Protein AF-A0A5W4PR38-F1 (afdb_monomer_lite)

Foldseek 3Di:
DKDWDALPDDPLVVLLVVLLVVLLVVLLVLQVVLQVVLQVVVCVVVHPPWRKHWPPSVVVSVVLSCVLVVLLCVLNRDTDIDDLQCQLVVLLVSLCVSLVVSLVVLVCQLVPPPPDPFTFMATPPPDGDRPGTDGPNSRQDPVSSVVSSVSSVVSSVSSSVSSVVVSQVVCVVVVHGHD

pLDDT: mean 75.09, std 12.28, range [41.62, 94.12]

Radius of gyration: 21.02 Å; chains: 1; bounding box: 44×25×67 Å

Secondary structure (DSSP, 8-state):
-EEEE-TTSSHHHHHHHHHHHHHHHHHHHHHHHHHHHHHHHHHHHH-TT-EEEETTHHHHHHHHHHHHHHHHHHHHTSPEEEETTTHHHHHHHHHHHHHHHHHHHHHGGGTS--TT--EEEEEETBS--EEEEE-HHHH--HHHHHHHHHHHHHHHHHHHHHHHHHHHHHHHHTT----

Organism: Salmonella enteritidis (NCBI:txid149539)

Structure (mmCIF, N/CA/C/O backbone):
data_AF-A0A5W4PR38-F1
#
_entry.id   AF-A0A5W4PR38-F1
#
loop_
_atom_site.group_PDB
_atom_site.id
_atom_site.type_symbol
_atom_site.label_atom_id
_atom_site.label_alt_id
_atom_site.label_comp_id
_atom_site.label_asym_id
_atom_site.label_entity_id
_atom_site.label_seq_id
_atom_site.pdbx_PDB_ins_code
_atom_site.Cartn_x
_atom_site.Cartn_y
_atom_site.Cartn_z
_atom_site.occupancy
_atom_site.B_iso_or_equiv
_atom_site.auth_seq_id
_atom_site.auth_comp_id
_atom_site.auth_asym_id
_atom_site.auth_atom_id
_atom_site.pdbx_PDB_model_num
ATOM 1 N N . MET A 1 1 ? -14.339 -6.196 29.664 1.00 62.84 1 MET A N 1
ATOM 2 C CA . MET A 1 1 ? -15.532 -6.143 28.776 1.00 62.84 1 MET A CA 1
ATOM 3 C C . MET A 1 1 ? -14.993 -6.262 27.383 1.00 62.84 1 MET A C 1
ATOM 5 O O . MET A 1 1 ? -14.113 -5.479 27.053 1.00 62.84 1 MET A O 1
ATOM 9 N N . GLN A 1 2 ? -15.460 -7.253 26.634 1.00 62.53 2 GLN A N 1
ATOM 10 C CA . GLN A 1 2 ? -15.002 -7.451 25.268 1.00 62.53 2 GLN A CA 1
ATOM 11 C C . GLN A 1 2 ? -15.831 -6.574 24.339 1.00 62.53 2 GLN A C 1
ATOM 13 O O . GLN A 1 2 ? -17.061 -6.593 24.407 1.00 62.53 2 GLN A O 1
ATOM 18 N N . ILE A 1 3 ? -15.153 -5.795 23.510 1.00 64.06 3 ILE A N 1
ATOM 19 C CA . ILE A 1 3 ? -15.757 -5.041 22.417 1.00 64.06 3 ILE A CA 1
ATOM 20 C C . ILE A 1 3 ? -15.342 -5.713 21.121 1.00 64.06 3 ILE A C 1
ATOM 22 O O . ILE A 1 3 ? -14.195 -6.126 20.959 1.00 64.06 3 ILE A O 1
ATOM 26 N N . VAL A 1 4 ? -16.293 -5.820 20.203 1.00 63.09 4 VAL A N 1
ATOM 27 C CA . VAL A 1 4 ? -15.995 -6.137 18.811 1.00 63.09 4 VAL A CA 1
ATOM 28 C C . VAL A 1 4 ? -15.773 -4.804 18.120 1.00 63.09 4 VAL A C 1
ATOM 30 O O . VAL A 1 4 ? -16.683 -3.973 18.111 1.00 63.09 4 VAL A O 1
ATOM 33 N N . ILE A 1 5 ? -14.581 -4.598 17.573 1.00 62.53 5 ILE A N 1
ATOM 34 C CA . ILE A 1 5 ? -14.355 -3.498 16.641 1.00 62.53 5 ILE A CA 1
ATOM 35 C C . ILE A 1 5 ? -14.661 -4.048 15.260 1.00 62.53 5 ILE A C 1
ATOM 37 O O . ILE A 1 5 ? -13.962 -4.920 14.746 1.00 62.53 5 ILE A O 1
ATOM 41 N N . ASP A 1 6 ? -15.773 -3.572 14.715 1.00 59.31 6 ASP A N 1
ATOM 42 C CA . ASP A 1 6 ? -16.168 -3.815 13.341 1.00 59.31 6 ASP A CA 1
ATOM 43 C C . ASP A 1 6 ? -15.999 -2.509 12.567 1.00 59.31 6 ASP A C 1
ATOM 45 O O . ASP A 1 6 ? -16.762 -1.555 12.741 1.00 59.31 6 ASP A O 1
ATOM 49 N N . PHE A 1 7 ? -14.981 -2.475 11.710 1.00 57.78 7 PHE A N 1
ATOM 50 C CA . PHE A 1 7 ? -14.698 -1.335 10.849 1.00 57.78 7 PHE A CA 1
ATOM 51 C C . PHE A 1 7 ? -15.759 -1.141 9.757 1.00 57.78 7 PHE A C 1
ATOM 53 O O . PHE A 1 7 ? -15.651 -0.187 9.001 1.00 57.78 7 PHE A O 1
ATOM 60 N N . ALA A 1 8 ? -16.756 -2.019 9.603 1.00 49.53 8 ALA A N 1
ATOM 61 C CA . ALA A 1 8 ? -17.658 -2.016 8.451 1.00 49.53 8 ALA A CA 1
ATOM 62 C C . ALA A 1 8 ? -18.796 -0.973 8.489 1.00 49.53 8 ALA A C 1
ATOM 64 O O . ALA A 1 8 ? -19.466 -0.800 7.472 1.00 49.53 8 ALA A O 1
ATOM 65 N N . LEU A 1 9 ? -19.057 -0.284 9.613 1.00 47.47 9 LEU A N 1
ATOM 66 C CA . LEU A 1 9 ? -20.331 0.442 9.806 1.00 47.47 9 LEU A CA 1
ATOM 67 C C . LEU A 1 9 ? -20.233 1.924 10.230 1.00 47.47 9 LEU A C 1
ATOM 69 O O . LEU A 1 9 ? -21.251 2.509 10.602 1.00 47.47 9 LEU A O 1
ATOM 73 N N . SER A 1 10 ? -19.064 2.569 10.169 1.00 60.16 10 SER A N 1
ATOM 74 C CA . SER A 1 10 ? -18.882 3.942 10.680 1.00 60.16 10 SER A CA 1
ATOM 75 C C . SER A 1 10 ? -18.199 4.899 9.689 1.00 60.16 10 SER A C 1
ATOM 77 O O . SER A 1 10 ? -17.619 4.494 8.687 1.00 60.16 10 SER A O 1
ATOM 79 N N . GLU A 1 11 ? -18.231 6.201 9.994 1.00 72.88 11 GLU A N 1
ATOM 80 C CA . GLU A 1 11 ? -17.419 7.251 9.345 1.00 72.88 11 GLU A CA 1
ATOM 81 C C . GLU A 1 11 ? -15.916 6.899 9.321 1.00 72.88 11 GLU A C 1
ATOM 83 O O . GLU A 1 11 ? -15.186 7.285 8.409 1.00 72.88 11 GLU A O 1
ATOM 88 N N . SER A 1 12 ? -15.456 6.099 10.282 1.00 73.44 12 SER A N 1
ATOM 89 C CA . SER A 1 12 ? -14.099 5.561 10.310 1.00 73.44 12 SER A CA 1
ATOM 90 C C . SER A 1 12 ? -13.819 4.612 9.149 1.00 73.44 12 SER A C 1
ATOM 92 O O . SER A 1 12 ? -12.681 4.567 8.693 1.00 73.44 12 SER A O 1
ATOM 94 N N . ARG A 1 13 ? -14.832 3.912 8.611 1.00 76.94 13 ARG A N 1
ATOM 95 C CA . ARG A 1 13 ? -14.668 3.083 7.408 1.00 76.94 13 ARG A CA 1
ATOM 96 C C . ARG A 1 13 ? -14.321 3.923 6.195 1.00 76.94 13 ARG A C 1
ATOM 98 O O . ARG A 1 13 ? -13.396 3.593 5.467 1.00 76.94 13 ARG A O 1
ATOM 105 N N . ARG A 1 14 ? -15.034 5.036 6.012 1.00 82.19 14 ARG A N 1
ATOM 106 C CA . ARG A 1 14 ? -14.779 5.975 4.917 1.00 82.19 14 ARG A CA 1
ATOM 107 C C . ARG A 1 14 ? -13.361 6.536 5.006 1.00 82.19 14 ARG A C 1
ATOM 109 O O . ARG A 1 14 ? -12.646 6.542 4.014 1.00 82.19 14 ARG A O 1
ATOM 116 N N . GLN A 1 15 ? -12.941 6.942 6.204 1.00 83.75 15 GLN A N 1
ATOM 117 C CA . GLN A 1 15 ? -11.586 7.451 6.440 1.00 83.75 15 GLN A CA 1
ATOM 118 C C . GLN A 1 15 ? -10.517 6.368 6.237 1.00 83.75 15 GLN A C 1
ATOM 120 O O . GLN A 1 15 ? -9.462 6.645 5.671 1.00 83.75 15 GLN A O 1
ATOM 125 N N . LEU A 1 16 ? -10.794 5.128 6.650 1.00 83.00 16 LEU A N 1
ATOM 126 C CA . LEU A 1 16 ? -9.927 3.980 6.399 1.00 83.00 16 LEU A CA 1
ATOM 127 C C . LEU A 1 16 ? -9.777 3.724 4.896 1.00 83.00 16 LEU A C 1
ATOM 129 O O . LEU A 1 16 ? -8.656 3.621 4.407 1.00 83.00 16 LEU A O 1
ATOM 133 N N . ASP A 1 17 ? -10.885 3.676 4.158 1.00 84.38 17 ASP A N 1
ATOM 134 C CA . ASP A 1 17 ? -10.879 3.468 2.711 1.00 84.38 17 ASP A CA 1
ATOM 135 C C . ASP A 1 17 ? -10.127 4.604 1.990 1.00 84.38 17 ASP A C 1
ATOM 137 O O . ASP A 1 17 ? -9.337 4.332 1.089 1.00 84.38 17 ASP A O 1
ATOM 141 N N . GLU A 1 18 ? -10.281 5.861 2.422 1.00 89.56 18 GLU A N 1
ATOM 142 C CA . GLU A 1 18 ? -9.516 7.007 1.905 1.00 89.56 18 GLU A CA 1
ATOM 143 C C . GLU A 1 18 ? -8.001 6.852 2.138 1.00 89.56 18 GLU A C 1
ATOM 145 O O . GLU A 1 18 ? -7.212 7.089 1.220 1.00 89.56 18 GLU A O 1
ATOM 150 N N . ILE A 1 19 ? -7.578 6.410 3.330 1.00 89.25 19 ILE A N 1
ATOM 151 C CA . ILE A 1 19 ? -6.159 6.150 3.635 1.00 89.25 19 ILE A CA 1
ATOM 152 C C . ILE A 1 19 ? -5.614 5.019 2.763 1.00 89.25 19 ILE A C 1
ATOM 154 O O . ILE A 1 19 ? -4.529 5.152 2.199 1.00 89.25 19 ILE A O 1
ATOM 158 N N . LEU A 1 20 ? -6.358 3.919 2.636 1.00 86.56 20 LEU A N 1
ATOM 159 C CA . LEU A 1 20 ? -5.939 2.760 1.850 1.00 86.56 20 LEU A CA 1
ATOM 160 C C . LEU A 1 20 ? -5.867 3.080 0.352 1.00 86.56 20 LEU A C 1
ATOM 162 O O . LEU A 1 20 ? -4.930 2.654 -0.316 1.00 86.56 20 LEU A O 1
ATOM 166 N N . LEU A 1 21 ? -6.818 3.852 -0.178 1.00 89.75 21 LEU A N 1
ATOM 167 C CA . LEU A 1 21 ? -6.783 4.319 -1.566 1.00 89.75 21 LEU A CA 1
ATOM 168 C C . LEU A 1 21 ? -5.602 5.263 -1.815 1.00 89.75 21 LEU A C 1
ATOM 170 O O . LEU A 1 21 ? -4.937 5.140 -2.843 1.00 89.75 21 LEU A O 1
ATOM 174 N N . GLY A 1 22 ? -5.318 6.168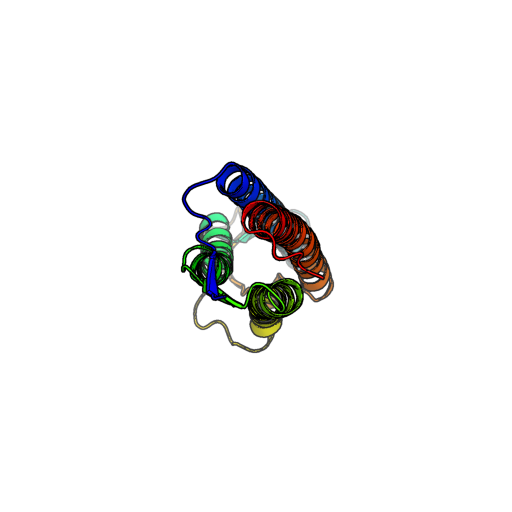 -0.873 1.00 92.38 22 GLY A N 1
ATOM 175 C CA . GLY A 1 22 ? -4.142 7.037 -0.930 1.00 92.38 22 GLY A CA 1
ATOM 176 C C . GLY A 1 22 ? -2.845 6.232 -0.954 1.00 92.38 22 GLY A C 1
ATOM 177 O O . GLY A 1 22 ? -2.047 6.390 -1.871 1.00 92.38 22 GLY A O 1
ATOM 178 N N . LEU A 1 23 ? -2.695 5.291 -0.017 1.00 90.50 23 LEU A N 1
ATOM 179 C CA . LEU A 1 23 ? -1.553 4.379 0.035 1.00 90.50 23 LEU A CA 1
ATOM 180 C C . LEU A 1 23 ? -1.391 3.596 -1.274 1.00 90.50 23 LEU A C 1
ATOM 182 O O . LEU A 1 23 ? -0.278 3.489 -1.775 1.00 90.50 23 LEU A O 1
ATOM 186 N N . LYS A 1 24 ? -2.487 3.078 -1.849 1.00 89.81 24 LYS A N 1
ATOM 187 C CA . LYS A 1 24 ? -2.444 2.317 -3.107 1.00 89.81 24 LYS A CA 1
ATOM 188 C C . LYS A 1 24 ? -1.838 3.162 -4.221 1.00 89.81 24 LYS A C 1
ATOM 190 O O . LYS A 1 24 ? -0.907 2.713 -4.877 1.00 89.81 24 LYS A O 1
ATOM 195 N N . ARG A 1 25 ? -2.344 4.384 -4.388 1.00 92.94 25 ARG A N 1
ATOM 196 C CA . ARG A 1 25 ? -1.892 5.316 -5.424 1.00 92.94 25 ARG A CA 1
ATOM 197 C C . ARG A 1 25 ? -0.435 5.732 -5.227 1.00 92.94 25 ARG A C 1
ATOM 199 O O . ARG A 1 25 ? 0.308 5.821 -6.196 1.00 92.94 25 ARG A O 1
ATOM 206 N N . ASP A 1 26 ? -0.035 6.008 -3.991 1.00 93.62 26 ASP A N 1
ATOM 207 C CA . ASP A 1 26 ? 1.319 6.479 -3.707 1.00 93.62 26 ASP A CA 1
ATOM 208 C C . ASP A 1 26 ? 2.348 5.342 -3.911 1.00 93.62 26 ASP A C 1
ATOM 210 O O . ASP A 1 26 ? 3.425 5.574 -4.450 1.00 93.62 26 ASP A O 1
ATOM 214 N N . VAL A 1 27 ? 1.994 4.091 -3.584 1.00 90.19 27 VAL A N 1
ATOM 215 C CA . VAL A 1 27 ? 2.827 2.910 -3.884 1.00 90.19 27 VAL A CA 1
ATOM 216 C C . VAL A 1 27 ? 2.875 2.613 -5.386 1.00 90.19 27 VAL A C 1
ATOM 218 O O . VAL A 1 27 ? 3.943 2.316 -5.914 1.00 90.19 27 VAL A O 1
ATOM 221 N N . GLU A 1 28 ? 1.742 2.712 -6.085 1.00 91.62 28 GLU A N 1
ATOM 222 C CA . GLU A 1 28 ? 1.663 2.578 -7.548 1.00 91.62 28 GLU A CA 1
ATOM 223 C C . GLU A 1 28 ? 2.589 3.571 -8.252 1.00 91.62 28 GLU A C 1
ATOM 225 O O . GLU A 1 28 ? 3.326 3.194 -9.162 1.00 91.62 28 GLU A O 1
ATOM 230 N N . PHE A 1 29 ? 2.611 4.816 -7.775 1.00 94.12 29 PHE A N 1
ATOM 231 C CA . PHE A 1 29 ? 3.502 5.848 -8.285 1.00 94.12 29 PHE A CA 1
ATOM 232 C C . PHE A 1 29 ? 4.981 5.467 -8.137 1.00 94.12 29 PHE A C 1
ATOM 234 O O . PHE A 1 29 ? 5.709 5.502 -9.125 1.00 94.12 29 PHE A O 1
ATOM 241 N N . GLU A 1 30 ? 5.424 5.061 -6.942 1.00 93.31 30 GLU A N 1
ATOM 242 C CA . GLU A 1 30 ? 6.833 4.695 -6.714 1.00 93.31 30 GLU A CA 1
ATOM 243 C C . GLU A 1 30 ? 7.266 3.471 -7.539 1.00 93.31 30 GLU A C 1
ATOM 245 O O . GLU A 1 30 ? 8.396 3.421 -8.019 1.00 93.31 30 GLU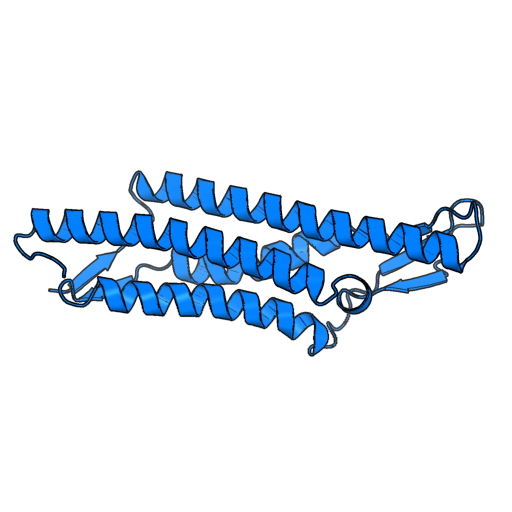 A O 1
ATOM 250 N N . LEU A 1 31 ? 6.375 2.495 -7.750 1.00 90.31 31 LEU A N 1
ATOM 251 C CA . LEU A 1 31 ? 6.675 1.322 -8.577 1.00 90.31 31 LEU A CA 1
ATOM 252 C C . LEU A 1 31 ? 6.781 1.673 -10.069 1.00 90.31 31 LEU A C 1
ATOM 254 O O . LEU A 1 31 ? 7.666 1.160 -10.754 1.00 90.31 31 LEU A O 1
ATOM 258 N N . HIS A 1 32 ? 5.914 2.551 -10.579 1.00 91.44 32 HIS A N 1
ATOM 259 C CA . HIS A 1 32 ? 6.015 3.030 -11.960 1.00 91.44 32 HIS A CA 1
ATOM 260 C C . HIS A 1 32 ? 7.247 3.912 -12.186 1.00 91.44 32 HIS A C 1
ATOM 262 O O . HIS A 1 32 ? 7.884 3.795 -13.231 1.00 91.44 32 HIS A O 1
ATOM 268 N N . ASP A 1 33 ? 7.609 4.751 -11.213 1.00 92.94 33 ASP A N 1
ATOM 269 C CA . ASP A 1 33 ? 8.838 5.550 -11.264 1.00 92.94 33 ASP A CA 1
ATOM 270 C C . ASP A 1 33 ? 10.078 4.643 -11.313 1.00 92.94 33 ASP A C 1
ATOM 272 O O . ASP A 1 33 ? 10.942 4.811 -12.172 1.00 92.94 33 ASP A O 1
ATOM 276 N N . ALA A 1 34 ? 10.118 3.603 -10.473 1.00 90.50 34 ALA A N 1
ATOM 277 C CA . ALA A 1 34 ? 11.185 2.604 -10.479 1.00 90.50 34 ALA A CA 1
ATOM 278 C C . ALA A 1 34 ? 11.332 1.888 -11.833 1.00 90.50 34 ALA A C 1
ATOM 280 O O . ALA A 1 34 ? 12.444 1.735 -12.342 1.00 90.50 34 ALA A O 1
ATOM 281 N N . LEU A 1 35 ? 10.210 1.479 -12.435 1.00 89.81 35 LEU A N 1
ATOM 282 C CA . LEU A 1 35 ? 10.185 0.858 -13.761 1.00 89.81 35 LEU A CA 1
ATOM 283 C C . LEU A 1 35 ? 10.737 1.800 -14.837 1.00 89.81 35 LEU A C 1
ATOM 285 O O . LEU A 1 35 ? 11.612 1.397 -15.599 1.00 89.81 35 LEU A O 1
ATOM 289 N N . ALA A 1 36 ? 10.301 3.061 -14.849 1.00 89.44 36 ALA A N 1
ATOM 290 C CA . ALA A 1 36 ? 10.774 4.053 -15.812 1.00 89.44 36 ALA A CA 1
ATOM 291 C C . ALA A 1 36 ? 12.276 4.347 -15.650 1.00 89.44 36 ALA A C 1
ATOM 293 O O . ALA A 1 36 ? 13.008 4.482 -16.632 1.00 89.44 36 ALA A O 1
ATOM 294 N N . VAL A 1 37 ? 12.774 4.428 -14.413 1.00 90.69 37 VAL A N 1
ATOM 295 C CA . VAL A 1 37 ? 14.214 4.574 -14.142 1.00 90.69 37 VAL A CA 1
ATOM 296 C C . VAL A 1 37 ? 14.991 3.369 -14.676 1.00 90.69 37 VAL A C 1
ATOM 298 O O . VAL A 1 37 ? 16.046 3.541 -15.291 1.00 90.69 37 VAL A O 1
ATOM 301 N N . HIS A 1 38 ? 14.464 2.158 -14.492 1.00 87.94 38 HIS A N 1
ATOM 302 C CA . HIS A 1 38 ? 15.093 0.940 -14.989 1.00 87.94 38 HIS A CA 1
ATOM 303 C C . HIS A 1 38 ? 15.103 0.870 -16.528 1.00 87.94 38 HIS A C 1
ATOM 305 O O . HIS A 1 38 ? 16.140 0.553 -17.108 1.00 87.94 38 HIS A O 1
ATOM 311 N N . GLU A 1 39 ? 14.001 1.220 -17.197 1.00 85.88 39 GLU A N 1
ATOM 312 C CA . GLU A 1 39 ? 13.909 1.304 -18.667 1.00 85.88 39 GLU A CA 1
ATOM 313 C C . GLU A 1 39 ? 14.930 2.283 -19.258 1.00 85.88 39 GLU A C 1
ATOM 315 O O . GLU A 1 39 ? 15.631 1.960 -20.222 1.00 85.88 39 GLU A O 1
ATOM 320 N N . ASN A 1 40 ? 15.077 3.460 -18.641 1.00 86.62 40 ASN A N 1
ATOM 321 C CA . ASN A 1 40 ? 16.072 4.450 -19.055 1.00 86.62 40 ASN A CA 1
ATOM 322 C C . ASN A 1 40 ? 17.503 3.918 -18.892 1.00 86.62 40 ASN A C 1
ATOM 324 O O . ASN A 1 40 ? 18.329 4.078 -19.788 1.00 86.62 40 ASN A O 1
ATOM 328 N N . ARG A 1 41 ? 17.791 3.226 -17.782 1.00 86.62 41 ARG A N 1
ATOM 329 C CA . ARG A 1 41 ? 19.105 2.608 -17.558 1.00 86.62 41 ARG A CA 1
ATOM 330 C C . ARG A 1 41 ? 19.420 1.543 -18.612 1.00 86.62 41 ARG A C 1
ATOM 332 O O . ARG A 1 41 ? 20.522 1.541 -19.150 1.00 86.62 41 ARG A O 1
ATOM 339 N N . LEU A 1 42 ? 18.465 0.666 -18.932 1.00 83.25 42 LEU A N 1
ATOM 340 C CA . LEU A 1 42 ? 18.641 -0.345 -19.982 1.00 83.25 42 LEU A CA 1
ATOM 341 C C . LEU A 1 42 ? 18.860 0.296 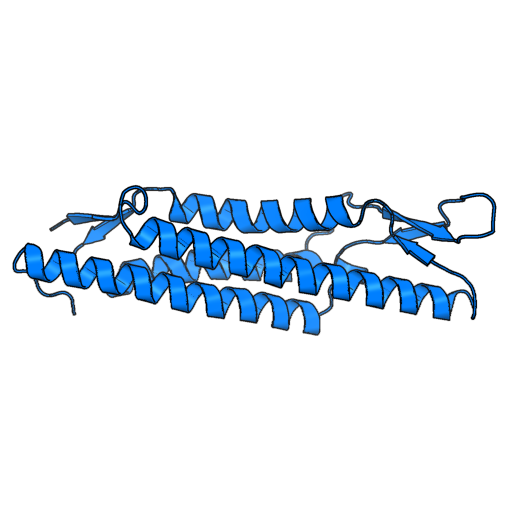-21.358 1.00 83.25 42 LEU A C 1
ATOM 343 O O . LEU A 1 42 ? 19.700 -0.162 -22.130 1.00 83.25 42 LEU A O 1
ATOM 347 N N . SER A 1 43 ? 18.134 1.375 -21.651 1.00 82.06 43 SER A N 1
ATOM 348 C CA . SER A 1 43 ? 18.303 2.154 -22.882 1.00 82.06 43 SER A CA 1
ATOM 349 C C . SER A 1 43 ? 19.733 2.690 -23.015 1.00 82.06 43 SER A C 1
ATOM 351 O O . SER A 1 43 ? 20.373 2.518 -24.055 1.00 82.06 43 SER A O 1
ATOM 353 N N . ASP A 1 44 ? 20.279 3.260 -21.937 1.00 84.00 44 ASP A N 1
ATOM 354 C CA . ASP A 1 44 ? 21.656 3.760 -21.894 1.00 84.00 44 ASP A CA 1
ATOM 355 C C . ASP A 1 44 ? 22.706 2.640 -22.033 1.00 84.00 44 ASP A C 1
ATOM 357 O O . ASP A 1 44 ? 23.729 2.831 -22.697 1.00 84.00 44 ASP A O 1
ATOM 361 N N . GLU A 1 45 ? 22.458 1.468 -21.438 1.00 82.94 45 GLU A N 1
ATOM 362 C CA . GLU A 1 45 ? 23.355 0.303 -21.491 1.00 82.94 45 GLU A CA 1
ATOM 363 C C . GLU A 1 45 ? 23.440 -0.321 -22.890 1.00 82.94 45 GLU A C 1
ATOM 365 O O . GLU A 1 45 ? 24.521 -0.740 -23.317 1.00 82.94 45 GLU A O 1
ATOM 370 N N . ILE A 1 46 ? 22.322 -0.370 -23.620 1.00 77.50 46 ILE A N 1
ATOM 371 C CA . ILE A 1 46 ? 22.267 -0.939 -24.973 1.00 77.50 46 ILE A CA 1
ATOM 372 C C . ILE A 1 46 ? 22.821 0.053 -26.012 1.00 77.50 46 ILE A C 1
ATOM 374 O O . ILE A 1 46 ? 23.474 -0.359 -26.976 1.00 77.50 46 ILE A O 1
ATOM 378 N N . GLY A 1 47 ? 22.616 1.357 -25.810 1.00 71.69 47 GLY A N 1
ATOM 379 C CA . GLY A 1 47 ? 23.225 2.421 -26.608 1.00 71.69 47 GLY A CA 1
ATOM 380 C C . GLY A 1 47 ? 22.316 3.638 -26.773 1.00 71.69 47 GLY A C 1
ATOM 381 O O . GLY A 1 47 ? 21.100 3.511 -26.896 1.00 71.69 47 GLY A O 1
ATOM 382 N N . SER A 1 48 ? 22.905 4.840 -26.829 1.00 61.56 48 SER A N 1
ATOM 383 C CA . SER A 1 48 ? 22.111 6.074 -26.867 1.00 61.56 48 SER A CA 1
ATOM 384 C C . SER A 1 48 ? 21.170 6.128 -28.081 1.00 61.56 48 SER A C 1
ATOM 386 O O . SER A 1 48 ? 21.583 5.969 -29.232 1.00 61.56 48 SER A O 1
ATOM 388 N N . GLY A 1 49 ? 19.882 6.353 -27.808 1.00 65.62 49 GLY A N 1
ATOM 389 C CA . GLY A 1 49 ? 18.819 6.388 -28.819 1.00 65.62 49 GLY A CA 1
ATOM 390 C C . GLY A 1 49 ? 18.088 5.060 -29.042 1.00 65.62 49 GLY A C 1
ATOM 391 O O . GLY A 1 49 ? 17.219 5.008 -29.912 1.00 65.62 49 GLY A O 1
ATOM 392 N N . VAL A 1 50 ? 18.413 4.013 -28.280 1.00 69.94 50 VAL A N 1
ATOM 393 C CA . VAL A 1 50 ? 17.609 2.789 -28.202 1.00 69.94 50 VAL A CA 1
ATOM 394 C C . VAL A 1 50 ? 16.512 2.997 -27.166 1.00 69.94 50 VAL A C 1
ATOM 396 O O . VAL A 1 50 ? 16.808 3.289 -26.018 1.00 69.94 50 VAL A O 1
ATOM 399 N N . ASP A 1 51 ? 15.256 2.869 -27.584 1.00 74.88 51 ASP A N 1
ATOM 400 C CA . ASP A 1 51 ? 14.102 2.964 -26.691 1.00 74.88 51 ASP A CA 1
ATOM 401 C C . ASP A 1 51 ? 13.717 1.561 -26.213 1.00 74.88 51 ASP A C 1
ATOM 403 O O . ASP A 1 51 ? 13.409 0.677 -27.026 1.00 74.88 51 ASP A O 1
ATOM 407 N N . VAL A 1 52 ? 13.816 1.357 -24.901 1.00 77.12 52 VAL A N 1
ATOM 408 C CA . VAL A 1 52 ? 13.575 0.083 -24.227 1.00 77.12 52 VAL A CA 1
ATOM 409 C C . VAL A 1 52 ? 12.289 0.170 -23.425 1.00 77.12 52 VAL A C 1
ATOM 411 O O . VAL A 1 52 ? 12.104 1.088 -22.634 1.00 77.12 52 VAL A O 1
ATOM 414 N N . THR A 1 53 ? 11.421 -0.827 -23.585 1.00 80.81 53 THR A N 1
ATOM 415 C CA . THR A 1 53 ? 10.178 -0.924 -22.815 1.00 80.81 53 THR A CA 1
ATOM 416 C C . THR A 1 53 ? 10.054 -2.293 -22.160 1.00 80.81 53 THR A C 1
ATOM 418 O O . THR A 1 53 ? 10.292 -3.330 -22.788 1.00 80.81 53 THR A O 1
ATOM 421 N N . ILE A 1 54 ? 9.651 -2.287 -20.894 1.00 81.81 54 ILE A N 1
ATOM 422 C CA . ILE A 1 54 ? 9.233 -3.459 -20.134 1.00 81.81 54 ILE A CA 1
ATOM 423 C C . ILE A 1 54 ? 7.754 -3.711 -20.471 1.00 81.81 54 ILE A C 1
ATOM 425 O O . ILE A 1 54 ? 6.909 -2.823 -20.357 1.00 81.81 54 ILE A O 1
ATOM 429 N N . CYS A 1 55 ? 7.418 -4.911 -20.944 1.00 80.56 55 CYS A N 1
ATOM 430 C CA . CYS A 1 55 ? 6.028 -5.252 -21.276 1.00 80.56 55 CYS A CA 1
ATOM 431 C C . CYS A 1 55 ? 5.143 -5.368 -20.020 1.00 80.56 55 CYS A C 1
ATOM 433 O O . CYS A 1 55 ? 5.627 -5.584 -18.921 1.00 80.56 55 CYS A O 1
ATOM 435 N N . ASP A 1 56 ? 3.823 -5.241 -20.155 1.00 79.06 56 ASP A N 1
ATOM 436 C CA . 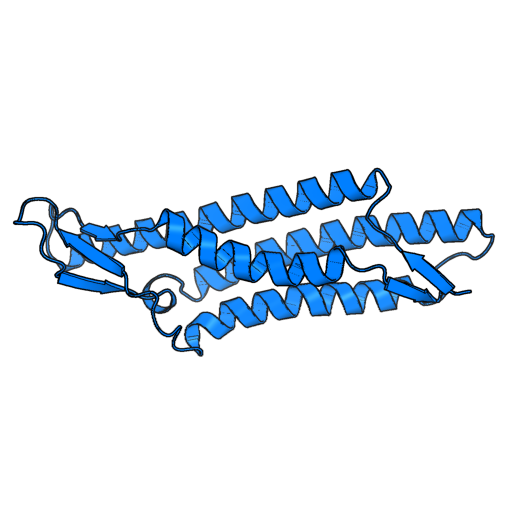ASP A 1 56 ? 2.868 -5.586 -19.084 1.00 79.06 56 ASP A CA 1
ATOM 437 C C . ASP A 1 56 ? 3.121 -4.919 -17.708 1.00 79.06 56 ASP A C 1
ATOM 439 O O . ASP A 1 56 ? 2.682 -5.416 -16.669 1.00 79.06 56 ASP A O 1
ATOM 443 N N . THR A 1 57 ? 3.785 -3.755 -17.681 1.00 82.44 57 THR A N 1
ATOM 444 C CA . THR A 1 57 ? 4.146 -3.026 -16.449 1.00 82.44 57 THR A CA 1
ATOM 445 C C . THR A 1 57 ? 2.941 -2.738 -15.562 1.00 82.44 57 THR A C 1
ATOM 447 O O . THR A 1 57 ? 3.016 -2.884 -14.343 1.00 82.44 57 THR A O 1
ATOM 450 N N . GLY A 1 58 ? 1.803 -2.387 -16.164 1.00 83.38 58 GLY A N 1
ATOM 451 C CA . GLY A 1 58 ? 0.550 -2.189 -15.436 1.00 83.38 58 GLY A CA 1
ATOM 452 C C . GLY A 1 58 ? 0.087 -3.450 -14.700 1.00 83.38 58 GLY A C 1
ATOM 453 O O . GLY A 1 58 ? -0.311 -3.374 -13.538 1.00 83.38 58 GLY A O 1
ATOM 454 N N . ASP A 1 59 ? 0.182 -4.621 -15.330 1.00 82.56 59 ASP A N 1
ATOM 455 C CA . ASP A 1 59 ? -0.216 -5.884 -14.707 1.00 82.56 59 ASP A CA 1
ATOM 456 C C . ASP A 1 59 ? 0.775 -6.308 -13.619 1.00 82.56 59 ASP A C 1
ATOM 458 O O . ASP A 1 59 ? 0.345 -6.759 -12.555 1.00 82.56 59 ASP A O 1
ATOM 462 N N . MET A 1 60 ? 2.080 -6.090 -13.822 1.00 81.19 60 MET A N 1
ATOM 463 C CA . MET A 1 60 ? 3.095 -6.325 -12.788 1.00 81.19 60 MET A CA 1
ATOM 464 C C . MET A 1 60 ? 2.807 -5.511 -11.524 1.00 81.19 60 MET A C 1
ATOM 466 O O . MET A 1 60 ? 2.788 -6.055 -10.414 1.00 81.19 60 MET A O 1
ATOM 470 N N . VAL A 1 61 ? 2.586 -4.203 -11.690 1.00 85.75 61 VAL A N 1
ATOM 471 C CA . VAL A 1 61 ? 2.320 -3.275 -10.585 1.00 85.75 61 VAL A CA 1
ATOM 472 C C . VAL A 1 61 ? 1.025 -3.665 -9.879 1.00 85.75 61 VAL A C 1
ATOM 474 O O . VAL A 1 61 ? 1.008 -3.802 -8.654 1.00 85.75 61 VAL A O 1
ATOM 477 N N . ASN A 1 62 ? -0.040 -3.941 -10.636 1.00 84.69 62 ASN A N 1
ATOM 478 C CA . ASN A 1 62 ? -1.319 -4.370 -10.077 1.00 84.69 62 ASN A CA 1
ATOM 479 C C . ASN A 1 62 ? -1.202 -5.669 -9.270 1.00 84.69 62 ASN A C 1
ATOM 481 O O . ASN A 1 62 ? -1.755 -5.748 -8.174 1.00 84.69 62 ASN A O 1
ATOM 485 N N . GLN A 1 63 ? -0.471 -6.673 -9.760 1.00 81.50 63 GLN A N 1
ATOM 486 C CA . GLN A 1 63 ? -0.279 -7.932 -9.034 1.00 81.50 63 GLN A CA 1
ATOM 487 C C . GLN A 1 63 ? 0.473 -7.729 -7.716 1.00 81.50 63 GLN A C 1
ATOM 489 O O . GLN A 1 63 ? 0.062 -8.267 -6.681 1.00 81.50 63 GLN A O 1
ATOM 494 N N . LEU A 1 64 ? 1.545 -6.929 -7.728 1.00 79.50 64 LEU A N 1
ATOM 495 C CA . LEU A 1 64 ? 2.315 -6.633 -6.521 1.00 79.50 64 LEU A CA 1
ATOM 496 C C . LEU A 1 64 ? 1.460 -5.871 -5.497 1.00 79.50 64 LEU A C 1
ATOM 498 O O . LEU A 1 64 ? 1.403 -6.251 -4.324 1.00 79.50 64 LEU A O 1
ATOM 502 N N . ILE A 1 65 ? 0.729 -4.848 -5.946 1.00 83.31 65 ILE A N 1
ATOM 503 C CA . ILE A 1 65 ? -0.186 -4.072 -5.106 1.00 83.31 65 ILE A CA 1
ATOM 504 C C . ILE A 1 65 ? -1.289 -4.953 -4.525 1.00 83.31 65 ILE A C 1
ATOM 506 O O . ILE A 1 65 ? -1.490 -4.936 -3.314 1.00 83.31 65 ILE A O 1
ATOM 510 N N . GLU A 1 66 ? -1.995 -5.746 -5.333 1.00 81.88 66 GLU A N 1
ATOM 511 C CA . GLU A 1 66 ? -3.081 -6.593 -4.829 1.00 81.88 66 GLU A CA 1
ATOM 512 C C . GLU A 1 66 ? -2.568 -7.642 -3.832 1.00 81.88 66 GLU A C 1
ATOM 514 O O . GLU A 1 66 ? -3.235 -7.897 -2.825 1.00 81.88 66 GLU A O 1
ATOM 519 N N . ARG A 1 67 ? -1.358 -8.192 -4.024 1.00 76.25 67 ARG A N 1
ATOM 520 C CA . ARG A 1 67 ? -0.730 -9.102 -3.047 1.00 76.25 67 ARG A CA 1
ATOM 521 C C . ARG A 1 67 ? -0.494 -8.407 -1.703 1.00 76.25 67 ARG A C 1
ATOM 523 O O . ARG A 1 67 ? -0.812 -8.985 -0.659 1.00 76.25 67 ARG A O 1
ATOM 530 N N . MET A 1 68 ? 0.013 -7.173 -1.712 1.00 75.38 68 MET A N 1
ATOM 531 C CA . MET A 1 68 ? 0.228 -6.388 -0.490 1.00 75.38 68 MET A CA 1
ATOM 532 C C . MET A 1 68 ? -1.096 -5.979 0.175 1.00 75.38 68 MET A C 1
ATOM 534 O O . MET A 1 68 ? -1.295 -6.195 1.373 1.00 75.38 68 MET A O 1
ATOM 538 N N . PHE A 1 69 ? -2.044 -5.457 -0.606 1.00 78.62 69 PHE A N 1
ATOM 539 C CA . PHE A 1 69 ? -3.333 -4.968 -0.114 1.00 78.62 69 PHE A CA 1
ATOM 540 C C . PHE A 1 69 ? -4.258 -6.077 0.374 1.00 78.62 69 PHE A C 1
ATOM 542 O O . PHE A 1 69 ? -5.021 -5.852 1.311 1.00 78.62 69 PHE A O 1
ATOM 549 N N . THR A 1 70 ? -4.199 -7.275 -0.209 1.00 75.69 70 THR A N 1
ATOM 550 C CA . THR A 1 70 ? -4.997 -8.419 0.254 1.00 75.69 70 THR A CA 1
ATOM 551 C C . THR A 1 70 ? -4.637 -8.793 1.691 1.00 75.69 70 THR A C 1
ATOM 553 O O . THR A 1 70 ? -5.533 -9.022 2.502 1.00 75.69 70 THR A O 1
ATOM 556 N N . ARG A 1 71 ? -3.345 -8.786 2.054 1.00 69.25 71 ARG A N 1
ATOM 557 C CA . ARG A 1 71 ? -2.909 -9.051 3.439 1.00 69.25 71 ARG A CA 1
ATOM 558 C C . ARG A 1 71 ? -3.473 -8.019 4.412 1.00 69.25 71 ARG A C 1
ATOM 560 O O . ARG A 1 71 ? -4.033 -8.384 5.443 1.00 69.25 71 ARG A O 1
ATOM 567 N N . LEU A 1 72 ? -3.388 -6.747 4.034 1.00 73.81 72 LEU A N 1
ATOM 568 C CA . LEU A 1 72 ? -3.870 -5.619 4.827 1.00 73.81 72 LEU A CA 1
ATOM 569 C C . LEU A 1 72 ? -5.401 -5.655 4.984 1.00 73.81 72 LEU A C 1
ATOM 571 O O . LEU A 1 72 ? -5.928 -5.560 6.092 1.00 73.81 72 LEU A O 1
ATOM 575 N N . ARG A 1 73 ? -6.130 -5.906 3.889 1.00 73.44 73 ARG A N 1
ATOM 576 C CA . ARG A 1 73 ? -7.591 -6.072 3.884 1.00 73.44 73 ARG A CA 1
ATOM 577 C C . ARG A 1 73 ? -8.057 -7.257 4.716 1.00 73.44 73 ARG A C 1
ATOM 579 O O . ARG A 1 73 ? -9.087 -7.136 5.367 1.00 73.44 73 ARG A O 1
ATOM 586 N N . ASN A 1 74 ? -7.344 -8.381 4.712 1.00 70.31 74 ASN A N 1
ATOM 587 C CA . ASN A 1 74 ? -7.733 -9.546 5.511 1.00 70.31 74 ASN A CA 1
ATOM 588 C C . ASN A 1 74 ? -7.749 -9.232 7.010 1.00 70.31 74 ASN A C 1
ATOM 590 O O . ASN A 1 74 ? -8.616 -9.725 7.725 1.00 70.31 74 ASN A O 1
ATOM 594 N N . ILE A 1 75 ? -6.831 -8.383 7.472 1.00 67.62 75 ILE A N 1
ATOM 595 C CA . ILE A 1 75 ? -6.781 -7.955 8.871 1.00 67.62 75 ILE A CA 1
ATOM 596 C C . ILE A 1 75 ? -7.844 -6.886 9.131 1.00 67.62 75 ILE A C 1
ATOM 598 O O . ILE A 1 75 ? -8.585 -6.990 10.100 1.00 67.62 75 ILE A O 1
ATOM 602 N N . LEU A 1 76 ? -7.994 -5.907 8.239 1.00 68.19 76 LEU A N 1
ATOM 603 C CA . LEU A 1 76 ? -8.935 -4.797 8.424 1.00 68.19 76 LEU A CA 1
ATOM 604 C C . LEU A 1 76 ? -10.415 -5.147 8.208 1.00 68.19 76 LEU A C 1
ATOM 606 O O . LEU A 1 76 ? -11.290 -4.437 8.695 1.00 68.19 76 LEU A O 1
ATOM 610 N N . ASN A 1 77 ? -10.725 -6.206 7.460 1.00 67.31 77 ASN A N 1
ATOM 611 C CA . ASN A 1 77 ? -12.106 -6.619 7.189 1.00 67.31 77 ASN A CA 1
ATOM 612 C C . ASN A 1 77 ? -12.615 -7.699 8.150 1.00 67.31 77 ASN A C 1
ATOM 614 O O . ASN A 1 77 ? -13.778 -8.090 8.043 1.00 67.31 77 ASN A O 1
ATOM 618 N N . TYR A 1 78 ? -11.776 -8.199 9.059 1.00 67.25 78 TYR A N 1
ATOM 619 C CA . TYR A 1 78 ? -12.208 -9.174 10.051 1.00 67.25 78 TYR A CA 1
ATOM 620 C C . TYR A 1 78 ? -12.574 -8.470 11.364 1.00 67.25 78 TYR A C 1
ATOM 622 O O . TYR A 1 78 ? -11.793 -7.647 11.841 1.00 67.25 78 TYR A O 1
ATOM 630 N N . PRO A 1 79 ? -13.733 -8.771 11.977 1.00 65.25 79 PRO A N 1
ATOM 631 C CA . PRO A 1 79 ? -14.070 -8.221 13.281 1.00 65.25 79 PRO A CA 1
ATOM 632 C C . PRO A 1 79 ? -13.111 -8.770 14.337 1.00 65.25 79 PRO A C 1
ATOM 634 O O . PRO A 1 79 ? -13.053 -9.983 14.565 1.00 65.25 79 PRO A O 1
ATOM 637 N N . HIS A 1 80 ? -12.398 -7.881 15.020 1.00 69.44 80 HIS A N 1
ATOM 638 C CA . HIS A 1 80 ? -11.478 -8.261 16.091 1.00 69.44 80 HIS A CA 1
ATOM 639 C C . HIS A 1 80 ? -12.112 -7.998 17.453 1.00 69.44 80 HIS A C 1
ATOM 641 O O . HIS A 1 80 ? -12.824 -7.009 17.657 1.00 69.44 80 HIS A O 1
ATOM 647 N N . ARG A 1 81 ? -11.895 -8.926 18.389 1.00 66.44 81 ARG A N 1
ATOM 648 C CA . ARG A 1 81 ? -12.372 -8.812 19.770 1.00 66.44 81 ARG A CA 1
ATOM 649 C C . ARG A 1 81 ? -11.242 -8.301 20.638 1.00 66.44 81 ARG A C 1
ATOM 651 O O . ARG A 1 81 ? -10.228 -8.977 20.755 1.00 66.44 81 ARG A O 1
ATOM 658 N N . PHE A 1 82 ? -11.476 -7.174 21.292 1.00 67.81 82 PHE A N 1
ATOM 659 C CA . PHE A 1 82 ? -10.510 -6.560 22.192 1.00 67.81 82 PHE A CA 1
ATOM 660 C C . PHE A 1 82 ? -11.080 -6.439 23.594 1.00 67.81 82 PHE A C 1
ATOM 662 O O . PHE A 1 82 ? -12.287 -6.234 23.786 1.00 67.81 82 PHE A O 1
ATOM 669 N N . GLU A 1 83 ? -10.207 -6.538 24.589 1.00 66.25 83 GLU A N 1
ATOM 670 C CA . GLU A 1 83 ? -10.556 -6.109 25.934 1.00 66.25 83 GLU A CA 1
ATOM 671 C C . GLU A 1 83 ? -10.478 -4.585 26.004 1.00 66.25 83 GLU A C 1
ATOM 673 O O . GLU A 1 83 ? -9.432 -4.014 25.750 1.00 66.25 83 GLU A O 1
ATOM 678 N N . LEU A 1 84 ? -11.574 -3.906 26.362 1.00 62.28 84 LEU A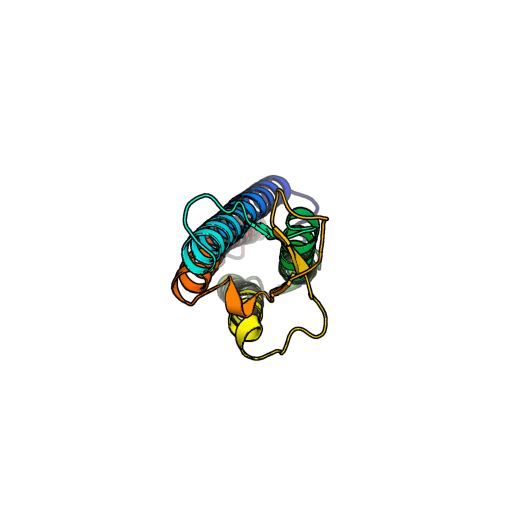 N 1
ATOM 679 C CA . LEU A 1 84 ? -11.639 -2.434 26.323 1.00 62.28 84 LEU A CA 1
ATOM 680 C C . LEU A 1 84 ? -10.534 -1.729 27.133 1.00 62.28 84 LEU A C 1
ATOM 682 O O . LEU A 1 84 ? -10.153 -0.629 26.769 1.00 62.28 84 LEU A O 1
ATOM 686 N N . VAL A 1 85 ? -10.042 -2.341 28.214 1.00 62.16 85 VAL A N 1
ATOM 687 C CA . VAL A 1 85 ? -9.004 -1.746 29.078 1.00 62.16 85 VAL A CA 1
ATOM 688 C C . VAL A 1 85 ? -7.611 -1.852 28.445 1.00 62.16 85 VAL A C 1
ATOM 690 O O . VAL A 1 85 ? -6.811 -0.947 28.606 1.00 62.16 85 VAL A O 1
ATOM 693 N N . GLU A 1 86 ? -7.348 -2.914 27.680 1.00 64.94 86 GLU A N 1
ATOM 694 C CA . GLU A 1 86 ? -6.071 -3.166 26.986 1.00 64.94 86 GLU A CA 1
ATOM 695 C C . GLU A 1 86 ? -6.167 -2.875 25.475 1.00 64.94 86 GLU A C 1
ATOM 697 O O . GLU A 1 86 ? -5.268 -3.192 24.698 1.00 64.94 86 GLU A O 1
ATOM 702 N N . GLY A 1 87 ? -7.289 -2.304 25.027 1.00 65.69 87 GLY A N 1
ATOM 703 C CA . GLY A 1 87 ? -7.633 -2.218 23.611 1.00 65.69 87 GLY A CA 1
ATOM 704 C C . GLY A 1 87 ? -6.638 -1.386 22.808 1.00 65.69 87 GLY A C 1
ATOM 705 O O . GLY A 1 87 ? -6.406 -1.690 21.641 1.00 65.69 87 GLY A O 1
ATOM 706 N N . THR A 1 88 ? -6.031 -0.365 23.422 1.00 69.19 88 THR A N 1
ATOM 707 C CA . THR A 1 88 ? -5.040 0.505 22.775 1.00 69.19 88 THR A CA 1
ATOM 708 C C . THR A 1 88 ? -3.785 -0.270 22.373 1.00 69.19 88 THR A C 1
ATOM 710 O O . THR A 1 88 ? -3.349 -0.163 21.222 1.00 69.19 88 THR A O 1
ATOM 713 N N . ASP A 1 89 ? -3.238 -1.073 23.286 1.00 76.31 89 ASP A N 1
ATOM 714 C CA . ASP A 1 89 ? -2.029 -1.866 23.050 1.00 76.31 89 ASP A CA 1
ATOM 715 C C . ASP A 1 89 ? -2.330 -3.028 22.102 1.00 76.31 89 ASP A C 1
ATOM 717 O O . ASP A 1 89 ? -1.652 -3.185 21.092 1.00 76.31 89 ASP A O 1
ATOM 721 N N . GLN A 1 90 ? -3.437 -3.748 22.320 1.00 73.19 90 GLN A N 1
ATOM 722 C CA . GLN A 1 90 ? -3.836 -4.872 21.464 1.00 73.19 90 GLN A CA 1
ATOM 723 C C . GLN A 1 90 ? -4.092 -4.452 20.003 1.00 73.19 90 GLN A C 1
ATOM 725 O O . GLN A 1 90 ? -3.760 -5.190 19.076 1.00 73.19 90 GLN A O 1
ATOM 730 N N . ILE A 1 91 ? -4.680 -3.271 19.772 1.00 74.62 91 ILE A N 1
ATOM 731 C CA . ILE A 1 91 ? -4.849 -2.722 18.417 1.00 74.62 91 ILE A CA 1
ATOM 732 C C . ILE A 1 91 ? -3.517 -2.277 17.831 1.00 74.62 91 ILE A C 1
ATOM 734 O O . ILE A 1 91 ? -3.302 -2.450 16.631 1.00 74.62 91 ILE A O 1
ATOM 738 N N . THR A 1 92 ? -2.657 -1.671 18.653 1.00 77.69 92 THR A N 1
ATOM 739 C CA . THR A 1 92 ? -1.339 -1.225 18.202 1.00 77.69 92 THR A CA 1
ATOM 740 C C . THR A 1 92 ? -0.526 -2.424 17.733 1.00 77.69 92 THR A C 1
ATOM 742 O O . THR A 1 92 ? -0.097 -2.430 16.586 1.00 77.69 92 THR A O 1
ATOM 745 N N . ASP A 1 93 ? -0.443 -3.476 18.542 1.00 81.25 93 ASP A N 1
ATOM 746 C CA . ASP A 1 93 ? 0.274 -4.705 18.203 1.00 81.25 93 ASP A CA 1
ATOM 747 C C . ASP A 1 93 ? -0.297 -5.376 16.947 1.00 81.25 93 ASP A C 1
ATOM 749 O O . ASP A 1 93 ? 0.454 -5.734 16.041 1.00 81.25 93 ASP A O 1
ATOM 753 N N . LEU A 1 94 ? -1.627 -5.491 16.841 1.00 79.38 94 LEU A N 1
ATOM 754 C CA . LEU A 1 94 ? -2.276 -6.104 15.679 1.00 79.38 94 LEU A CA 1
ATOM 755 C C . LEU A 1 94 ? -1.993 -5.334 14.381 1.00 79.38 94 LEU A C 1
ATOM 757 O O . LEU A 1 94 ? -1.729 -5.941 13.341 1.00 79.38 94 LEU A O 1
ATOM 761 N N . LEU A 1 95 ? -2.105 -4.003 14.413 1.00 77.25 95 LEU A N 1
ATOM 762 C CA . LEU A 1 95 ? -1.870 -3.174 13.234 1.00 77.25 95 LEU A CA 1
ATOM 763 C C . LEU A 1 95 ? -0.384 -3.119 12.889 1.00 77.25 95 LEU A C 1
ATOM 765 O O . LEU A 1 95 ? -0.050 -3.256 11.715 1.00 77.25 95 LEU A O 1
ATOM 769 N N . SER A 1 96 ? 0.504 -3.006 13.871 1.00 81.12 96 SER A N 1
ATOM 770 C CA . SER A 1 96 ? 1.940 -3.071 13.612 1.00 81.12 96 SER A CA 1
ATOM 771 C C . SER A 1 96 ? 2.335 -4.415 13.012 1.00 81.12 96 SER A C 1
ATOM 773 O O . SER A 1 96 ? 2.976 -4.425 11.968 1.00 81.12 96 SER A O 1
ATOM 775 N N . GLU A 1 97 ? 1.834 -5.542 13.526 1.00 80.25 97 GLU A N 1
ATOM 776 C CA . GLU A 1 97 ? 2.060 -6.859 12.915 1.00 80.25 97 GLU A CA 1
ATOM 777 C C . GLU A 1 97 ? 1.515 -6.932 11.472 1.00 80.25 97 GLU A C 1
ATOM 779 O O . GLU A 1 97 ? 2.141 -7.517 10.583 1.00 80.25 97 GLU A O 1
ATOM 784 N N . ALA A 1 98 ? 0.352 -6.327 11.209 1.00 75.19 98 ALA A N 1
ATOM 785 C CA . ALA A 1 98 ? -0.254 -6.286 9.880 1.00 75.19 98 ALA A CA 1
ATOM 786 C C . ALA A 1 98 ? 0.613 -5.540 8.861 1.00 75.19 98 ALA A C 1
ATOM 788 O O . ALA A 1 98 ? 0.823 -6.028 7.747 1.00 75.19 98 ALA A O 1
ATOM 789 N N . PHE A 1 99 ? 1.091 -4.355 9.238 1.00 77.69 99 PHE A N 1
ATOM 790 C CA . PHE A 1 99 ? 1.900 -3.493 8.384 1.00 77.69 99 PHE A CA 1
ATOM 791 C C . PHE A 1 99 ? 3.347 -4.003 8.273 1.00 77.69 99 PHE A C 1
ATOM 793 O O . PHE A 1 99 ? 3.911 -3.972 7.176 1.00 77.69 99 PHE A O 1
ATOM 800 N N . ASP A 1 100 ? 3.906 -4.583 9.339 1.00 78.31 100 ASP A N 1
ATOM 801 C CA . ASP A 1 100 ? 5.222 -5.236 9.343 1.00 78.31 100 ASP A CA 1
ATOM 802 C C . ASP A 1 100 ? 5.264 -6.394 8.349 1.00 78.31 100 ASP A C 1
ATOM 804 O O . ASP A 1 100 ? 6.153 -6.446 7.503 1.00 78.31 100 ASP A O 1
ATOM 808 N N . LYS A 1 101 ? 4.245 -7.263 8.343 1.00 73.38 101 LYS A N 1
ATOM 809 C CA . LYS A 1 101 ? 4.151 -8.376 7.381 1.00 73.38 101 LYS A CA 1
ATOM 810 C C . LYS A 1 101 ? 4.091 -7.925 5.924 1.00 73.38 101 LYS A C 1
ATOM 812 O O . LYS A 1 101 ? 4.411 -8.714 5.027 1.00 73.38 101 LYS A O 1
ATOM 817 N N . VAL A 1 102 ? 3.641 -6.700 5.651 1.00 74.12 102 VAL A N 1
ATOM 818 C CA . VAL A 1 102 ? 3.663 -6.127 4.297 1.00 74.12 102 VAL A CA 1
ATOM 819 C C . VAL A 1 102 ? 5.060 -5.611 3.957 1.00 74.12 102 VAL A C 1
ATOM 821 O O . VAL A 1 102 ? 5.563 -5.928 2.880 1.00 74.12 102 VAL A O 1
ATOM 824 N N . GLY A 1 103 ? 5.726 -4.926 4.891 1.00 68.62 103 GLY A N 1
ATOM 825 C CA . GLY A 1 103 ? 7.134 -4.533 4.754 1.00 68.62 103 GLY A CA 1
ATOM 826 C C . GLY A 1 103 ? 8.073 -5.730 4.564 1.00 68.62 103 GLY A C 1
ATOM 827 O O . GLY A 1 103 ? 8.901 -5.735 3.657 1.00 68.62 103 GLY A O 1
ATOM 828 N N . GLU A 1 104 ? 7.885 -6.800 5.336 1.00 68.69 104 GLU A N 1
ATOM 829 C CA . GLU A 1 104 ? 8.615 -8.064 5.182 1.00 68.69 104 GLU A CA 1
ATOM 830 C C . GLU A 1 104 ? 8.354 -8.726 3.827 1.00 68.69 104 GLU A C 1
ATOM 832 O O . GLU A 1 104 ? 9.255 -9.333 3.259 1.00 68.69 104 GLU A O 1
ATOM 837 N N . SER A 1 105 ? 7.144 -8.592 3.272 1.00 67.50 105 SER A N 1
ATOM 838 C CA . SER A 1 105 ? 6.840 -9.118 1.932 1.00 67.50 105 SER A CA 1
ATOM 839 C C . SER A 1 105 ? 7.591 -8.363 0.840 1.00 67.50 105 SER A C 1
ATOM 841 O O . SER A 1 105 ? 8.025 -8.982 -0.125 1.00 67.50 105 SER A O 1
ATOM 843 N N . LEU A 1 106 ? 7.750 -7.046 0.995 1.00 68.25 106 LEU A N 1
ATOM 844 C CA . LEU A 1 106 ? 8.527 -6.198 0.088 1.00 68.25 106 LEU A CA 1
ATOM 845 C C . LEU A 1 106 ? 10.024 -6.500 0.182 1.00 68.25 106 LEU A C 1
ATOM 847 O O . LEU A 1 106 ? 10.674 -6.695 -0.840 1.00 68.25 106 LEU A O 1
ATOM 851 N N . ALA A 1 107 ? 10.563 -6.613 1.398 1.00 63.81 107 ALA A N 1
ATOM 852 C CA . ALA A 1 107 ? 11.945 -7.046 1.610 1.00 63.81 107 ALA A CA 1
ATOM 853 C C . ALA A 1 107 ? 12.172 -8.481 1.096 1.00 63.81 107 ALA A C 1
ATOM 855 O O . ALA A 1 107 ? 13.218 -8.800 0.531 1.00 63.81 107 ALA A O 1
ATOM 856 N N . GLY A 1 108 ? 11.153 -9.332 1.229 1.00 61.22 108 GLY A N 1
ATOM 857 C CA . GLY A 1 108 ? 11.110 -10.688 0.701 1.00 61.22 108 GLY A CA 1
ATOM 858 C C . GLY A 1 108 ? 11.155 -10.764 -0.824 1.00 61.22 108 GLY A C 1
ATOM 859 O O . GLY A 1 108 ? 11.567 -11.801 -1.326 1.00 61.22 108 GLY A O 1
ATOM 860 N N . LEU A 1 109 ? 10.848 -9.693 -1.571 1.00 62.06 109 LEU A N 1
ATOM 861 C CA . LEU A 1 109 ? 11.011 -9.666 -3.037 1.00 62.06 109 LEU A CA 1
ATOM 862 C C . LEU A 1 109 ? 12.473 -9.866 -3.476 1.00 62.06 109 LEU A C 1
ATOM 864 O O . LEU A 1 109 ? 12.709 -10.267 -4.608 1.00 62.06 109 LEU A O 1
ATOM 868 N N . HIS A 1 110 ? 13.447 -9.606 -2.593 1.00 54.41 110 HIS A N 1
ATOM 869 C CA . HIS A 1 110 ? 14.866 -9.889 -2.843 1.00 54.41 110 HIS A CA 1
ATOM 870 C C . HIS A 1 110 ? 15.283 -11.329 -2.487 1.00 54.41 110 HIS A C 1
ATOM 872 O O . HIS A 1 110 ? 16.363 -11.762 -2.882 1.00 54.41 110 HIS A O 1
ATOM 878 N N . GLN A 1 111 ? 14.487 -12.055 -1.690 1.00 49.88 111 GLN A N 1
ATOM 879 C CA . GLN A 1 111 ? 14.828 -13.390 -1.168 1.00 49.88 111 GLN A CA 1
ATOM 880 C C . GLN A 1 111 ? 13.973 -14.506 -1.769 1.00 49.88 111 GLN A C 1
ATOM 882 O O . GLN A 1 111 ? 14.472 -15.600 -2.038 1.00 49.88 111 GLN A O 1
ATOM 887 N N . GLU A 1 112 ? 12.688 -14.245 -1.993 1.00 45.03 112 GLU A N 1
ATOM 888 C CA . GLU A 1 112 ? 11.886 -15.039 -2.901 1.00 45.03 112 GLU A CA 1
ATOM 889 C C . GLU A 1 112 ? 12.412 -14.715 -4.299 1.00 45.03 112 GLU A C 1
ATOM 891 O O . GLU A 1 112 ? 12.174 -13.628 -4.817 1.00 45.03 112 GLU A O 1
ATOM 896 N N . ASN A 1 113 ? 13.100 -15.672 -4.934 1.00 45.12 113 ASN A N 1
ATOM 897 C CA . ASN A 1 113 ? 12.961 -15.824 -6.378 1.00 45.12 113 ASN A CA 1
ATOM 898 C C . ASN A 1 113 ? 11.450 -15.840 -6.612 1.00 45.12 113 ASN A C 1
ATOM 900 O O . ASN A 1 113 ? 10.813 -16.873 -6.389 1.00 45.12 113 ASN A O 1
ATOM 904 N N . LEU A 1 114 ? 10.871 -14.684 -6.943 1.00 47.59 114 LEU A N 1
ATOM 905 C CA . LEU A 1 114 ? 9.511 -14.569 -7.430 1.00 47.59 114 LEU A CA 1
ATOM 906 C C . LEU A 1 114 ? 9.508 -15.405 -8.693 1.00 47.59 114 LEU A C 1
ATOM 908 O O . LEU A 1 114 ? 9.879 -14.933 -9.766 1.00 47.59 114 LEU A O 1
ATOM 912 N N . GLY A 1 115 ? 9.206 -16.688 -8.526 1.00 41.62 115 GLY A N 1
ATOM 913 C CA . GLY A 1 115 ? 9.010 -17.591 -9.628 1.00 41.62 115 GLY A CA 1
ATOM 914 C C . GLY A 1 115 ? 7.992 -16.923 -10.532 1.00 41.62 115 GLY A C 1
ATOM 915 O O . GLY A 1 115 ? 6.826 -16.805 -10.169 1.00 41.62 115 GLY A O 1
ATOM 916 N N . GLU A 1 116 ? 8.480 -16.494 -11.691 1.00 45.62 116 GLU A N 1
ATOM 917 C CA . GLU A 1 116 ? 7.688 -16.276 -12.891 1.00 45.62 116 GLU A CA 1
ATOM 918 C C . GLU A 1 116 ? 6.930 -14.943 -13.015 1.00 45.62 116 GLU A C 1
ATOM 920 O O . GLU A 1 116 ? 5.832 -14.911 -13.561 1.00 45.62 116 GLU A O 1
ATOM 925 N N . THR A 1 117 ? 7.531 -13.803 -12.654 1.00 50.84 117 THR A N 1
ATOM 926 C CA . THR A 1 117 ? 7.223 -12.557 -13.395 1.00 50.84 117 THR A CA 1
ATOM 927 C C . THR A 1 117 ? 8.375 -12.257 -14.346 1.00 50.84 117 THR A C 1
ATOM 929 O O . THR A 1 117 ? 9.198 -11.389 -14.086 1.00 50.84 117 THR A O 1
ATOM 932 N N . TYR A 1 118 ? 8.470 -13.049 -15.418 1.00 51.53 118 TYR A N 1
ATOM 933 C CA . TYR A 1 118 ? 9.405 -12.804 -16.514 1.00 51.53 118 TYR A CA 1
ATOM 934 C C . TYR A 1 118 ? 8.761 -11.829 -17.479 1.00 51.53 118 TYR A C 1
ATOM 936 O O . TYR A 1 118 ? 7.813 -12.188 -18.179 1.00 51.53 118 TYR A O 1
ATOM 944 N N . VAL A 1 119 ? 9.272 -10.607 -17.521 1.00 57.44 119 VAL A N 1
ATOM 945 C CA . VAL A 1 119 ? 8.771 -9.627 -18.473 1.00 57.44 119 VAL A CA 1
ATOM 946 C C . VAL A 1 119 ? 9.748 -9.429 -19.606 1.00 57.44 119 VAL A C 1
ATOM 948 O O . VAL A 1 119 ? 10.932 -9.191 -19.386 1.00 57.44 119 VAL A O 1
ATOM 951 N N . ALA A 1 120 ? 9.213 -9.531 -20.819 1.00 58.88 120 ALA A N 1
ATOM 952 C CA . ALA A 1 120 ? 9.946 -9.290 -22.039 1.00 58.88 120 ALA A CA 1
ATOM 953 C C . ALA A 1 120 ? 10.374 -7.823 -22.144 1.00 58.88 120 ALA A C 1
ATOM 955 O O . ALA A 1 120 ? 9.541 -6.913 -22.116 1.00 58.88 120 ALA A O 1
ATOM 956 N N . VAL A 1 121 ? 11.672 -7.619 -22.339 1.00 64.06 121 VAL A N 1
ATOM 957 C CA . VAL A 1 121 ? 12.236 -6.339 -22.763 1.00 64.06 121 VAL A CA 1
ATOM 958 C C . VAL A 1 121 ? 12.130 -6.238 -24.285 1.00 64.06 121 VAL A C 1
ATOM 960 O O . VAL A 1 121 ? 12.577 -7.142 -24.999 1.00 64.06 121 VAL A O 1
ATOM 963 N N . VAL A 1 122 ? 11.524 -5.158 -24.786 1.00 62.78 122 VAL A N 1
ATOM 964 C CA . VAL A 1 122 ? 11.386 -4.884 -26.225 1.00 62.78 122 VAL A CA 1
ATOM 965 C C . VAL A 1 122 ? 12.203 -3.653 -26.598 1.00 62.78 122 VAL A C 1
ATOM 967 O O . VAL A 1 122 ? 12.083 -2.606 -25.967 1.00 62.78 122 VAL A O 1
ATOM 970 N N . ILE A 1 123 ? 13.006 -3.786 -27.656 1.00 67.44 123 ILE A N 1
ATOM 971 C CA . ILE A 1 123 ? 13.741 -2.684 -28.281 1.00 67.44 123 ILE A CA 1
ATOM 972 C C . ILE A 1 123 ? 12.918 -2.128 -29.448 1.00 67.44 123 ILE A C 1
ATOM 974 O O . ILE A 1 123 ? 12.731 -2.803 -30.469 1.00 67.44 123 ILE A O 1
ATOM 978 N N . ASN A 1 124 ? 12.450 -0.887 -29.331 1.00 62.66 124 ASN A N 1
ATOM 979 C CA . ASN A 1 124 ? 11.667 -0.242 -30.381 1.00 62.66 124 ASN A CA 1
ATOM 980 C C . ASN A 1 124 ? 12.553 0.081 -31.603 1.00 62.66 124 ASN A C 1
ATOM 982 O O . ASN A 1 124 ? 13.568 0.766 -31.501 1.00 62.66 124 ASN A O 1
ATOM 986 N N . GLY A 1 125 ? 12.166 -0.413 -32.787 1.00 59.12 125 GLY A N 1
ATOM 987 C CA . GLY A 1 125 ? 12.855 -0.139 -34.063 1.00 59.12 125 GLY A CA 1
ATOM 988 C C . GLY A 1 125 ? 13.637 -1.310 -34.674 1.00 59.12 125 GLY A C 1
ATOM 989 O O . GLY A 1 125 ? 14.048 -1.223 -35.831 1.00 59.12 125 GLY A O 1
ATOM 990 N N . GLN A 1 126 ? 13.781 -2.429 -33.962 1.00 53.31 126 GLN A N 1
ATOM 991 C CA . GLN A 1 126 ? 14.101 -3.733 -34.557 1.00 53.31 126 GLN A CA 1
ATOM 992 C C . GLN A 1 126 ? 12.832 -4.598 -34.566 1.00 53.31 126 GLN A C 1
ATOM 994 O O . GLN A 1 126 ? 11.876 -4.287 -33.858 1.00 53.31 126 GLN A O 1
ATOM 999 N N . SER A 1 127 ? 12.762 -5.646 -35.400 1.00 48.78 127 SER A N 1
ATOM 1000 C CA . SER A 1 127 ? 11.674 -6.635 -35.302 1.00 48.78 127 SER A CA 1
ATOM 1001 C C . SER A 1 127 ? 11.522 -7.020 -33.834 1.00 48.78 127 SER A C 1
ATOM 1003 O O . SER A 1 127 ? 12.536 -7.378 -33.240 1.00 48.78 127 SER A O 1
ATOM 1005 N N . SER A 1 128 ? 10.318 -6.872 -33.275 1.00 52.72 128 SER A N 1
ATOM 1006 C CA . SER A 1 128 ? 9.973 -7.020 -31.856 1.00 52.72 128 SER A CA 1
ATOM 1007 C C . SER A 1 128 ? 10.417 -8.372 -31.295 1.00 52.72 128 SER A C 1
ATOM 1009 O O . SER A 1 128 ? 9.646 -9.323 -31.190 1.00 52.72 128 SER A O 1
ATOM 1011 N N . ASN A 1 129 ? 11.699 -8.452 -30.968 1.00 56.56 129 ASN A N 1
ATOM 1012 C CA . ASN A 1 129 ? 12.348 -9.614 -30.410 1.00 56.56 129 ASN A CA 1
ATOM 1013 C C . ASN A 1 129 ? 12.457 -9.353 -28.917 1.00 56.56 129 ASN A C 1
ATOM 1015 O O . ASN A 1 129 ? 13.006 -8.332 -28.509 1.00 56.56 129 ASN A O 1
ATOM 1019 N N . VAL A 1 130 ? 11.922 -10.271 -28.120 1.00 60.00 130 VAL A N 1
ATOM 1020 C CA . VAL A 1 130 ? 12.183 -10.306 -26.682 1.00 60.00 130 VAL A CA 1
ATOM 1021 C C . VAL A 1 130 ? 13.684 -10.495 -26.506 1.00 60.00 130 VAL A C 1
ATOM 1023 O O . VAL A 1 130 ? 14.219 -11.524 -26.924 1.00 60.00 130 VAL A O 1
ATOM 1026 N N . THR A 1 131 ? 14.368 -9.491 -25.964 1.00 65.12 131 THR A N 1
ATOM 1027 C CA . THR A 1 131 ? 15.831 -9.525 -25.830 1.00 65.12 131 THR A CA 1
ATOM 1028 C C . THR A 1 131 ? 16.291 -10.004 -24.464 1.00 65.12 131 THR A C 1
ATOM 1030 O O . THR A 1 131 ? 17.388 -10.545 -24.370 1.00 65.12 131 THR A O 1
ATOM 1033 N N . ASP A 1 132 ? 15.465 -9.829 -23.430 1.00 67.50 132 ASP A N 1
ATOM 1034 C CA . ASP A 1 132 ? 15.793 -10.207 -22.056 1.00 67.50 132 ASP A CA 1
ATOM 1035 C C . ASP A 1 132 ? 14.536 -10.363 -21.181 1.00 67.50 132 ASP A C 1
ATOM 1037 O O . ASP A 1 132 ? 13.426 -10.012 -21.606 1.00 67.50 132 ASP A O 1
ATOM 1041 N N . THR A 1 133 ? 14.725 -10.873 -19.962 1.00 72.50 133 THR A N 1
ATOM 1042 C CA . THR A 1 133 ? 13.708 -10.955 -18.909 1.00 72.50 133 THR A CA 1
ATOM 1043 C C . THR A 1 133 ? 14.121 -10.169 -17.670 1.00 72.50 133 THR A C 1
ATOM 1045 O O . THR A 1 133 ? 15.229 -10.357 -17.179 1.00 72.50 133 THR A O 1
ATOM 1048 N N . VAL A 1 134 ? 13.209 -9.366 -17.122 1.00 75.12 134 VAL A N 1
ATOM 1049 C CA . VAL A 1 134 ? 13.435 -8.567 -15.902 1.00 75.12 134 VAL A CA 1
ATOM 1050 C C . VAL A 1 134 ? 12.528 -9.038 -14.766 1.00 75.12 134 VAL A C 1
ATOM 1052 O O . VAL A 1 134 ? 11.379 -9.413 -15.006 1.00 75.12 134 VAL A O 1
ATOM 1055 N N . THR A 1 135 ? 13.039 -8.993 -13.534 1.00 77.62 135 THR A N 1
ATOM 1056 C CA . THR A 1 135 ? 12.310 -9.312 -12.298 1.00 77.62 135 THR A CA 1
ATOM 1057 C C . THR A 1 135 ? 12.222 -8.107 -11.355 1.00 77.62 135 THR A C 1
ATOM 1059 O O . THR A 1 135 ? 12.965 -7.134 -11.482 1.00 77.62 135 THR A O 1
ATOM 1062 N N . TRP A 1 136 ? 11.335 -8.166 -10.351 1.00 80.81 136 TRP A N 1
ATOM 1063 C CA . TRP A 1 136 ? 11.206 -7.088 -9.362 1.00 80.81 136 TRP A CA 1
ATOM 1064 C C . TRP A 1 136 ? 12.493 -6.821 -8.574 1.00 80.81 136 TRP A C 1
ATOM 1066 O O . TRP A 1 136 ? 12.720 -5.671 -8.222 1.00 80.81 136 TRP A O 1
ATOM 1076 N N . SER A 1 137 ? 13.351 -7.819 -8.339 1.00 78.56 137 SER A N 1
ATOM 1077 C CA . SER A 1 137 ? 14.645 -7.602 -7.673 1.00 78.56 137 SER A CA 1
ATOM 1078 C C . SER A 1 137 ? 15.636 -6.793 -8.512 1.00 78.56 137 SER A C 1
ATOM 1080 O O . SER A 1 137 ? 16.551 -6.197 -7.955 1.00 78.56 137 SER A O 1
ATOM 1082 N N . ASP A 1 138 ? 15.457 -6.748 -9.835 1.00 80.62 138 ASP A N 1
ATOM 1083 C CA . ASP A 1 138 ? 16.293 -5.933 -10.725 1.00 80.62 138 ASP A CA 1
ATOM 1084 C C . ASP A 1 138 ? 15.819 -4.468 -10.776 1.00 80.62 138 ASP A C 1
ATOM 1086 O O . ASP A 1 138 ? 16.572 -3.571 -11.163 1.00 80.62 138 ASP A O 1
ATOM 1090 N N . ILE A 1 139 ? 14.551 -4.22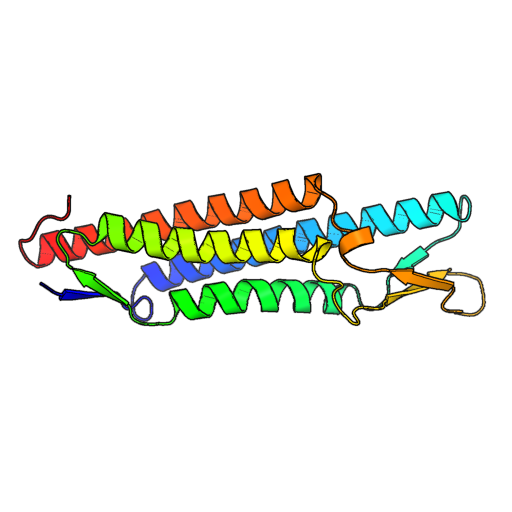7 -10.425 1.00 83.94 139 ILE A N 1
ATOM 1091 C CA . ILE A 1 139 ? 13.873 -2.925 -10.526 1.00 83.94 139 ILE A CA 1
ATOM 1092 C C . ILE A 1 139 ? 13.810 -2.223 -9.168 1.00 83.94 139 ILE A C 1
ATOM 1094 O O . ILE A 1 139 ? 14.089 -1.032 -9.064 1.00 83.94 139 ILE A O 1
ATOM 1098 N N . VAL A 1 140 ? 13.393 -2.951 -8.134 1.00 83.75 140 VAL A N 1
ATOM 1099 C CA . VAL A 1 140 ? 13.144 -2.429 -6.792 1.00 83.75 140 VAL A CA 1
ATOM 1100 C C . VAL A 1 140 ? 14.410 -2.611 -5.980 1.00 83.75 140 VAL A C 1
ATOM 1102 O O . VAL A 1 140 ? 14.718 -3.715 -5.552 1.00 83.75 140 VAL A O 1
ATOM 1105 N N . ASP A 1 141 ? 15.132 -1.519 -5.767 1.00 85.25 141 ASP A N 1
ATOM 1106 C CA . ASP A 1 141 ? 16.317 -1.474 -4.921 1.00 85.25 141 ASP A CA 1
ATOM 1107 C C . ASP A 1 141 ? 15.972 -1.092 -3.467 1.00 85.25 141 ASP A C 1
ATOM 1109 O O . ASP A 1 141 ? 14.818 -0.827 -3.111 1.00 85.25 141 ASP A O 1
ATOM 1113 N N . GLN A 1 142 ? 16.986 -1.067 -2.596 1.00 83.50 142 GLN A N 1
ATOM 1114 C CA . GLN A 1 142 ? 16.798 -0.701 -1.190 1.00 83.50 142 GLN A CA 1
ATOM 1115 C C . GLN A 1 142 ? 16.194 0.709 -1.008 1.00 83.50 142 GLN A C 1
ATOM 1117 O O . GLN A 1 142 ? 15.259 0.835 -0.219 1.00 83.50 142 GLN A O 1
ATOM 1122 N N . PRO A 1 143 ? 16.639 1.762 -1.727 1.00 89.44 143 PRO A N 1
ATOM 1123 C CA . PRO A 1 143 ? 15.967 3.060 -1.714 1.00 89.44 143 PRO A CA 1
ATOM 1124 C C . PRO A 1 143 ? 14.461 3.006 -2.005 1.00 89.44 143 PRO A C 1
ATOM 1126 O O . PRO A 1 143 ? 13.685 3.646 -1.292 1.00 89.44 143 PRO A O 1
ATOM 1129 N N . ILE A 1 144 ? 14.028 2.256 -3.022 1.00 88.56 144 ILE A N 1
ATOM 1130 C CA . ILE A 1 144 ? 12.601 2.108 -3.349 1.00 88.56 144 ILE A CA 1
ATOM 1131 C C . ILE A 1 144 ? 11.873 1.356 -2.229 1.00 88.56 144 ILE A C 1
ATOM 1133 O O . ILE A 1 144 ? 10.794 1.781 -1.807 1.00 88.56 144 ILE A O 1
ATOM 1137 N N . ILE A 1 145 ? 12.476 0.294 -1.683 1.00 85.62 145 ILE A N 1
ATOM 1138 C CA . ILE A 1 145 ? 11.931 -0.425 -0.520 1.00 85.62 145 ILE A CA 1
ATOM 1139 C C . ILE A 1 145 ? 11.744 0.519 0.664 1.00 85.62 145 ILE A C 1
ATOM 1141 O O . ILE A 1 145 ? 10.683 0.506 1.289 1.00 85.62 145 ILE A O 1
ATOM 1145 N N . ASP A 1 146 ? 12.737 1.350 0.970 1.00 86.31 146 ASP A N 1
ATOM 1146 C CA . ASP A 1 146 ? 12.691 2.282 2.094 1.00 86.31 146 ASP A CA 1
ATOM 1147 C C . ASP A 1 146 ? 11.576 3.319 1.906 1.00 86.31 146 ASP A C 1
ATOM 1149 O O . ASP A 1 146 ? 10.823 3.606 2.844 1.00 86.31 146 ASP A O 1
ATOM 1153 N N . LYS A 1 147 ? 11.412 3.846 0.683 1.00 90.88 147 LYS A N 1
ATOM 1154 C CA . LYS A 1 147 ? 10.315 4.764 0.343 1.00 90.88 147 LYS A CA 1
ATOM 1155 C C . LYS A 1 147 ? 8.949 4.106 0.521 1.00 90.88 147 LYS A C 1
ATOM 1157 O O . LYS A 1 147 ? 8.098 4.659 1.215 1.00 90.88 147 LYS A O 1
ATOM 1162 N N . ILE A 1 148 ? 8.743 2.924 -0.060 1.00 89.00 148 ILE A N 1
ATOM 1163 C CA . ILE A 1 148 ? 7.468 2.204 0.038 1.00 89.00 148 ILE A CA 1
ATOM 1164 C C . ILE A 1 148 ? 7.183 1.846 1.502 1.00 89.00 148 ILE A C 1
ATOM 1166 O O . ILE A 1 148 ? 6.085 2.094 1.996 1.00 89.00 148 ILE A O 1
ATOM 1170 N N . THR A 1 149 ? 8.179 1.353 2.240 1.00 86.19 149 THR A N 1
ATOM 1171 C CA . THR A 1 149 ? 8.059 1.044 3.675 1.00 86.19 149 THR A CA 1
ATOM 1172 C C . THR A 1 149 ? 7.629 2.272 4.472 1.00 86.19 149 THR A C 1
ATOM 1174 O O . THR A 1 149 ? 6.741 2.184 5.321 1.00 86.19 149 THR A O 1
ATOM 1177 N N . LYS A 1 150 ? 8.196 3.444 4.172 1.00 90.19 150 LYS A N 1
ATOM 1178 C CA . LYS A 1 150 ? 7.788 4.704 4.795 1.00 90.19 150 LYS A CA 1
ATOM 1179 C C . LYS A 1 150 ? 6.323 5.047 4.500 1.00 90.19 150 LYS A C 1
ATOM 1181 O O . LYS A 1 150 ? 5.614 5.425 5.431 1.00 90.19 150 LYS A O 1
ATOM 1186 N N . LEU A 1 151 ? 5.848 4.868 3.264 1.00 91.38 151 LEU A N 1
ATOM 1187 C CA . LEU A 1 151 ? 4.432 5.071 2.919 1.00 91.38 151 LEU A CA 1
ATOM 1188 C C . LEU A 1 151 ? 3.515 4.167 3.757 1.00 91.38 151 LEU A C 1
ATOM 1190 O O . LEU A 1 151 ? 2.512 4.632 4.302 1.00 91.38 151 LEU A O 1
ATOM 1194 N N . TYR A 1 152 ? 3.891 2.896 3.929 1.00 87.56 152 TYR A N 1
ATOM 1195 C CA . TYR A 1 152 ? 3.155 1.963 4.785 1.00 87.56 152 TYR A CA 1
ATOM 1196 C C . TYR A 1 152 ? 3.138 2.410 6.250 1.00 87.56 152 TYR A C 1
ATOM 1198 O O . TYR A 1 152 ? 2.070 2.408 6.856 1.00 87.56 152 TYR A O 1
ATOM 1206 N N . ARG A 1 153 ? 4.265 2.872 6.805 1.00 86.94 153 ARG A N 1
ATOM 1207 C CA . ARG A 1 153 ? 4.321 3.413 8.178 1.00 86.94 153 ARG A CA 1
ATOM 1208 C C . ARG A 1 153 ? 3.455 4.655 8.359 1.00 86.94 153 ARG A C 1
ATOM 1210 O O . ARG A 1 153 ? 2.784 4.814 9.376 1.00 86.94 153 ARG A O 1
ATOM 1217 N N . GLU A 1 154 ? 3.438 5.548 7.376 1.00 91.25 154 GLU A N 1
ATOM 1218 C CA . GLU A 1 154 ? 2.580 6.731 7.419 1.00 91.25 154 GLU A CA 1
ATOM 1219 C C . GLU A 1 154 ? 1.093 6.364 7.374 1.00 91.25 154 GLU A C 1
ATOM 1221 O O . GLU A 1 154 ? 0.285 6.972 8.082 1.00 91.25 154 GLU A O 1
ATOM 1226 N N . ALA A 1 155 ? 0.721 5.363 6.574 1.00 88.56 155 ALA A N 1
ATOM 1227 C CA . ALA A 1 155 ? -0.637 4.835 6.554 1.00 88.56 155 ALA A CA 1
ATOM 1228 C C . ALA A 1 155 ? -0.997 4.137 7.876 1.00 88.56 155 ALA A C 1
ATOM 1230 O O . ALA A 1 155 ? -2.063 4.414 8.423 1.00 88.56 155 ALA A O 1
ATOM 1231 N N . GLU A 1 156 ? -0.098 3.319 8.429 1.00 86.81 156 GLU A N 1
ATOM 1232 C CA . GLU A 1 156 ? -0.247 2.646 9.725 1.00 86.81 156 GLU A CA 1
ATOM 1233 C C . GLU A 1 156 ? -0.597 3.648 10.831 1.00 86.81 156 GLU A C 1
ATOM 1235 O O . GLU A 1 156 ? -1.611 3.496 11.512 1.00 86.81 156 GLU A O 1
ATOM 1240 N N . MET A 1 157 ? 0.173 4.736 10.952 1.00 88.31 157 MET A N 1
ATOM 1241 C CA . MET A 1 157 ? -0.079 5.781 11.950 1.00 88.31 157 MET A CA 1
ATOM 1242 C C . MET A 1 157 ? -1.466 6.421 11.802 1.00 88.31 157 MET A C 1
ATOM 1244 O O . MET A 1 157 ? -2.130 6.708 12.801 1.00 88.31 157 MET A O 1
ATOM 1248 N N . LYS A 1 158 ? -1.930 6.639 10.565 1.00 89.06 158 LYS A N 1
ATOM 1249 C CA . LYS A 1 158 ? -3.262 7.208 10.301 1.00 89.06 158 LYS A CA 1
ATOM 1250 C C . LYS A 1 158 ? -4.375 6.221 10.669 1.00 89.06 158 LYS A C 1
ATOM 1252 O O . LYS A 1 158 ? -5.363 6.627 11.279 1.00 89.06 158 LYS A O 1
ATOM 1257 N N . VAL A 1 159 ? -4.206 4.936 10.353 1.00 84.56 159 VAL A N 1
ATOM 1258 C CA . VAL A 1 159 ? -5.159 3.875 10.725 1.00 84.56 159 VAL A CA 1
ATOM 1259 C C . VAL A 1 159 ? -5.217 3.702 12.244 1.00 84.56 159 VAL A C 1
ATOM 1261 O O . VAL A 1 159 ? -6.307 3.658 12.816 1.00 84.56 159 VAL A O 1
ATOM 1264 N N . LEU A 1 160 ? -4.066 3.698 12.920 1.00 83.25 160 LEU A N 1
ATOM 1265 C CA . LEU A 1 160 ? -3.977 3.652 14.381 1.00 83.25 160 LEU A CA 1
ATOM 1266 C C . LEU A 1 160 ? -4.732 4.810 15.036 1.00 83.25 160 LEU A C 1
ATOM 1268 O O . LEU A 1 160 ? -5.483 4.600 15.988 1.00 83.25 160 LEU A O 1
ATOM 1272 N N . ALA A 1 161 ? -4.579 6.028 14.511 1.00 85.31 161 ALA A N 1
ATOM 1273 C CA . ALA A 1 161 ? -5.282 7.199 15.025 1.00 85.31 161 ALA A CA 1
ATOM 1274 C C . ALA A 1 161 ? -6.812 7.054 14.928 1.00 85.31 161 ALA A C 1
ATOM 1276 O O . ALA A 1 161 ? -7.526 7.428 15.862 1.00 85.31 161 ALA A O 1
ATOM 1277 N N . ILE A 1 162 ? -7.318 6.474 13.833 1.00 82.75 162 ILE A N 1
ATOM 1278 C CA . ILE A 1 162 ? -8.746 6.173 13.671 1.00 82.75 162 ILE A CA 1
ATOM 1279 C C . ILE A 1 162 ? -9.206 5.176 14.739 1.00 82.75 162 ILE A C 1
ATOM 1281 O O . ILE A 1 162 ? -10.178 5.449 15.447 1.00 82.75 162 ILE A O 1
ATOM 1285 N N . CYS A 1 163 ? -8.487 4.063 14.898 1.00 77.94 163 CYS A N 1
ATOM 1286 C CA . CYS A 1 163 ? -8.861 3.004 15.836 1.00 77.94 163 CYS A CA 1
ATOM 1287 C C . CYS A 1 163 ? -8.851 3.495 17.292 1.00 77.94 163 CYS A C 1
ATOM 1289 O O . CYS A 1 163 ? -9.787 3.231 18.046 1.00 77.94 163 CYS A O 1
ATOM 1291 N N . ARG A 1 164 ? -7.833 4.276 17.679 1.00 79.50 164 ARG A N 1
ATOM 1292 C CA . ARG A 1 164 ? -7.740 4.885 19.017 1.00 79.50 164 ARG A CA 1
ATOM 1293 C C . ARG A 1 164 ? -8.915 5.815 19.302 1.00 79.50 164 ARG A C 1
ATOM 1295 O O . ARG A 1 164 ? -9.486 5.773 20.387 1.00 79.50 164 ARG A O 1
ATOM 1302 N N . ARG A 1 165 ? -9.325 6.626 18.321 1.00 81.56 165 ARG A N 1
ATOM 1303 C CA . ARG A 1 165 ? -10.488 7.513 18.469 1.00 81.56 165 ARG A CA 1
ATOM 1304 C C . ARG A 1 165 ? -11.787 6.727 18.661 1.00 81.56 165 ARG A C 1
ATOM 1306 O O . ARG A 1 165 ? -12.620 7.131 19.468 1.00 81.56 165 ARG A O 1
ATOM 1313 N N . GLU A 1 166 ? -11.966 5.618 17.944 1.00 77.62 166 GLU A N 1
ATOM 1314 C CA . GLU A 1 166 ? -13.138 4.752 18.130 1.00 77.62 166 GLU A CA 1
ATOM 1315 C C . GLU A 1 166 ? -13.152 4.083 19.505 1.00 77.62 166 GLU A C 1
ATOM 1317 O O . GLU A 1 166 ? -14.190 4.076 20.167 1.00 77.62 166 GLU A O 1
ATOM 1322 N N . LEU A 1 167 ? -12.005 3.579 19.963 1.00 75.44 167 LEU A N 1
ATOM 1323 C CA . LEU A 1 167 ? -11.866 3.008 21.300 1.00 75.44 167 LEU A CA 1
ATOM 1324 C C . LEU A 1 167 ? -12.233 4.005 22.397 1.00 75.44 167 LEU A C 1
ATOM 1326 O O . LEU A 1 167 ? -13.031 3.669 23.269 1.00 75.44 167 LEU A O 1
ATOM 1330 N N . LEU A 1 168 ? -11.701 5.229 22.330 1.00 77.69 168 LEU A N 1
ATOM 1331 C CA . LEU A 1 168 ? -12.010 6.290 23.292 1.00 77.69 168 LEU A CA 1
ATOM 1332 C C . LEU A 1 168 ? -13.513 6.590 23.324 1.00 77.69 168 LEU A C 1
ATOM 1334 O O . LEU A 1 168 ? -14.118 6.591 24.395 1.00 77.69 168 LEU A O 1
ATOM 1338 N N . TYR A 1 169 ? -14.137 6.752 22.153 1.00 79.00 169 TYR A N 1
ATOM 1339 C CA . TYR A 1 169 ? -15.581 6.971 22.048 1.00 79.00 169 TYR A CA 1
ATOM 1340 C C . TYR A 1 169 ? -16.394 5.827 22.678 1.00 79.00 169 TYR A C 1
ATOM 1342 O O . TYR A 1 169 ? -17.362 6.066 23.404 1.00 79.00 169 TYR A O 1
ATOM 1350 N N . LEU A 1 170 ? -16.013 4.572 22.419 1.00 76.00 170 LEU A N 1
ATOM 1351 C CA . LEU A 1 170 ? -16.678 3.409 23.008 1.00 76.00 170 LEU A CA 1
ATOM 1352 C C . LEU A 1 170 ? -16.451 3.347 24.524 1.00 76.00 170 LEU A C 1
ATOM 1354 O O . LEU A 1 170 ? -17.392 3.065 25.267 1.00 76.00 170 LEU A O 1
ATOM 1358 N N . GLY A 1 171 ? -15.243 3.654 24.992 1.00 73.88 171 GLY A N 1
ATOM 1359 C CA . GLY A 1 171 ? -14.906 3.716 26.410 1.00 73.88 171 GLY A CA 1
ATOM 1360 C C . GLY A 1 171 ? -15.752 4.724 27.176 1.00 73.88 171 GLY A C 1
ATOM 1361 O O . GLY A 1 171 ? -16.379 4.372 28.178 1.00 73.88 171 GLY A O 1
ATOM 1362 N N . GLU A 1 172 ? -15.860 5.949 26.659 1.00 79.94 172 GLU A N 1
ATOM 1363 C CA . GLU A 1 172 ? -16.728 6.992 27.215 1.00 79.94 172 GLU A CA 1
ATOM 1364 C C . GLU A 1 172 ? -18.198 6.560 27.220 1.00 79.94 172 GLU A C 1
ATOM 1366 O O . GLU A 1 172 ? -18.868 6.625 28.254 1.00 79.94 172 GLU A O 1
ATOM 1371 N N . LYS A 1 173 ? -18.695 6.045 26.087 1.00 79.06 173 LYS A N 1
ATOM 1372 C CA . LYS A 1 173 ? -20.089 5.604 25.932 1.00 79.06 173 LYS A CA 1
ATOM 1373 C C . LYS A 1 173 ? -20.483 4.510 26.926 1.00 79.06 173 LYS A C 1
ATOM 1375 O O . LYS A 1 173 ? -21.633 4.474 27.363 1.00 79.06 173 LYS A O 1
ATOM 1380 N N . TYR A 1 174 ? -19.557 3.616 27.270 1.00 77.12 174 TYR A N 1
ATOM 1381 C CA . TYR A 1 174 ? -19.802 2.497 28.183 1.00 77.12 174 TYR A CA 1
ATOM 1382 C C . TYR A 1 174 ? -19.252 2.718 29.604 1.00 77.12 174 TYR A C 1
ATOM 1384 O O . TYR A 1 174 ? -19.256 1.777 30.402 1.00 77.12 174 TYR A O 1
ATOM 1392 N N . GLY A 1 175 ? -18.807 3.934 29.947 1.00 74.00 175 GLY A N 1
ATOM 1393 C CA . GLY A 1 175 ? -18.337 4.281 31.295 1.00 74.00 175 GLY A CA 1
ATOM 1394 C C . GLY A 1 175 ? -17.073 3.531 31.728 1.00 74.00 175 GLY A C 1
ATOM 1395 O O . GLY A 1 175 ? -16.905 3.221 32.907 1.00 74.00 175 GLY A O 1
ATOM 1396 N N . LYS A 1 176 ? -16.212 3.186 30.770 1.00 70.69 176 LYS A N 1
ATOM 1397 C CA . LYS A 1 176 ? -14.959 2.455 30.967 1.00 70.69 176 LYS A CA 1
ATOM 1398 C C . LYS A 1 176 ? -13.852 3.178 30.198 1.00 70.69 176 LYS A C 1
ATOM 1400 O O . LYS A 1 176 ? -13.640 2.845 29.034 1.00 70.69 176 LYS A O 1
ATOM 1405 N N . PRO A 1 177 ? -13.215 4.195 30.803 1.00 64.12 177 PRO A N 1
ATOM 1406 C CA . PRO A 1 177 ? -12.154 4.937 30.135 1.00 64.12 177 PRO A CA 1
ATOM 1407 C C . PRO A 1 177 ? -11.045 3.974 29.701 1.00 64.12 177 PRO A C 1
ATOM 1409 O O . PRO A 1 177 ? -10.677 3.072 30.453 1.00 64.12 177 PRO A O 1
ATOM 1412 N N . VAL A 1 178 ? -10.593 4.148 28.462 1.00 64.19 178 VAL A N 1
ATOM 1413 C CA . VAL A 1 178 ? -9.448 3.438 27.885 1.00 64.19 178 VAL A CA 1
ATOM 1414 C C . VAL A 1 178 ? -8.210 4.271 28.217 1.00 64.19 178 VAL A C 1
ATOM 1416 O O . VAL A 1 178 ? -8.260 5.488 28.018 1.00 64.19 178 VAL A O 1
ATOM 1419 N N . GLU A 1 179 ? -7.165 3.651 28.774 1.00 58.31 179 GLU A N 1
ATOM 1420 C CA . GLU A 1 179 ? -5.855 4.300 28.976 1.00 58.31 179 GLU A CA 1
ATOM 1421 C C . GLU A 1 179 ? -5.043 4.363 27.669 1.00 58.31 179 GLU A C 1
ATOM 1423 O O . GLU A 1 179 ? -5.197 3.468 26.795 1.00 58.31 179 GLU A O 1
#

Sequence (179 aa):
MQIVIDFALSESRRQLDEILLGLKRDVEFELHDALAVHENRLSDEIGSGVDVTICDTGDMVNQLIERMFTRLRNILNYPHRFELVEGTDQITDLLSEAFDKVGESLAGLHQENLGETYVAVVINGQSSNVTDTVTWSDIVDQPIIDKITKLYREAEMKVLAICRRELLYLGEKYGKPVE